Protein AF-A0A537Z895-F1 (afdb_monomer)

Nearest PDB structures (foldseek):
  4n71-assembly4_E  TM=8.261E-01  e=7.565E-07  uncultured bacterium HF130_AEPn_1
  4n6w-assembly1_A  TM=8.249E-01  e=7.565E-07  uncultured bacterium HF130_AEPn_1
  4n71-assembly3_D  TM=8.232E-01  e=1.121E-06  uncultured bacterium HF130_AEPn_1
  4mln-assembly1_A  TM=8.384E-01  e=2.714E-06  uncultured bacterium HF130_AEPn_1
  4mln-assembly2_B  TM=7.911E-01  e=1.433E-06  uncultured bacterium HF130_AEPn_1

Radius of gyration: 14.45 Å; Cα contacts (8 Å, |Δi|>4): 223; chains: 1; bounding box: 33×39×34 Å

Secondary structure (DSSP, 8-state):
-HHHHHHHHHHHHHHHTT--TTSSS-HHHHHHHHHHHHHHTT--HHHHHHHHHTTGGGGT-TTTHHHHHHHHHTTTS-HHHHHHHHHHHHHHGGGTGGGGTS-TTGGGGGTT-TTHHHHHHIIIIIGGG---TTS-PPPHHHHHHHHHHHTT-

Sequence (153 aa):
DQARGAEMVLELLRSLGSITNGFAVDQLTHSLQTATLAERAGADDELVIASLCHDIGKLVSVDNHPAIAAEILKPFVRSDIYEMVRAHQDFQGRHYYQYFGADPNAREQYQGQPWYSLAAQFADEWDQRAFDPEYDTLPLEHFEGRVRQLFSL

Solvent-accessible surface area (backbone atoms only — not comparable to full-atom values): 8039 Å² total; per-residue (Å²): 114,43,70,62,51,25,53,50,52,53,51,48,47,62,55,30,56,80,39,42,92,87,54,78,37,29,48,29,56,24,22,31,29,16,18,41,44,32,46,76,71,66,49,53,70,63,56,20,49,46,40,39,41,34,59,58,16,47,84,79,32,74,88,55,11,28,53,50,21,19,66,72,44,46,91,63,44,59,70,48,57,30,51,23,32,41,44,29,64,39,40,36,23,53,79,52,23,65,85,73,77,43,65,36,62,51,42,59,84,45,67,90,45,92,36,41,67,56,21,47,46,46,15,73,69,19,52,74,61,25,54,56,79,82,59,96,54,58,57,70,80,78,47,48,66,57,46,43,53,48,44,60,113

Structure (mmCIF, N/CA/C/O backbone):
data_AF-A0A537Z895-F1
#
_entry.id   AF-A0A537Z895-F1
#
loop_
_atom_site.group_PDB
_atom_site.id
_atom_site.type_symbol
_atom_site.label_atom_id
_atom_site.label_alt_id
_atom_site.label_comp_id
_atom_site.label_asym_id
_atom_site.label_entity_id
_atom_site.label_seq_id
_atom_site.pdbx_PDB_ins_code
_atom_site.Cartn_x
_atom_site.Cartn_y
_atom_site.Cartn_z
_atom_site.occupancy
_atom_site.B_iso_or_equiv
_atom_site.auth_seq_id
_atom_site.auth_comp_id
_atom_site.auth_asym_id
_atom_site.auth_atom_id
_atom_site.pdbx_PDB_model_num
ATOM 1 N N . ASP A 1 1 ? -3.073 20.697 10.052 1.00 70.56 1 ASP A N 1
ATOM 2 C CA . ASP A 1 1 ? -4.166 20.762 9.075 1.00 70.56 1 ASP A CA 1
ATOM 3 C C . ASP A 1 1 ? -4.110 19.503 8.220 1.00 70.56 1 ASP A C 1
ATOM 5 O O . ASP A 1 1 ? -3.046 19.208 7.682 1.00 70.56 1 ASP A O 1
ATOM 9 N N . GLN A 1 2 ? -5.192 18.727 8.219 1.00 76.69 2 GLN A N 1
ATOM 10 C CA . GLN A 1 2 ? -5.330 17.429 7.544 1.00 76.69 2 GLN A CA 1
ATOM 11 C C . GLN A 1 2 ? -5.268 17.567 6.016 1.00 76.69 2 GLN A C 1
ATOM 13 O O . GLN A 1 2 ? -4.658 16.731 5.354 1.00 76.69 2 GLN A O 1
ATOM 18 N N . ALA A 1 3 ? -5.749 18.690 5.465 1.00 81.31 3 ALA A N 1
ATOM 19 C CA . ALA A 1 3 ? -5.646 18.983 4.034 1.00 81.31 3 ALA A CA 1
ATOM 20 C C . ALA A 1 3 ? -4.184 18.989 3.547 1.00 81.31 3 ALA A C 1
ATOM 22 O O . ALA A 1 3 ? -3.865 18.456 2.488 1.00 81.31 3 ALA A O 1
ATOM 23 N N . ARG A 1 4 ? -3.262 19.509 4.370 1.00 90.50 4 ARG A N 1
ATOM 24 C CA . ARG A 1 4 ? -1.819 19.463 4.084 1.00 90.50 4 ARG A CA 1
ATOM 25 C C . ARG A 1 4 ? -1.268 18.030 4.099 1.00 90.50 4 ARG A C 1
ATOM 27 O O . ARG A 1 4 ? -0.328 17.739 3.370 1.00 90.50 4 ARG A O 1
ATOM 34 N N . GLY A 1 5 ? -1.811 17.161 4.953 1.00 93.56 5 GLY A N 1
ATOM 35 C CA . GLY A 1 5 ? -1.398 15.759 5.049 1.00 93.56 5 GLY A CA 1
ATOM 36 C C . GLY A 1 5 ? -1.720 14.984 3.775 1.00 93.56 5 GLY A C 1
ATOM 37 O O . GLY A 1 5 ? -0.837 14.332 3.229 1.00 93.56 5 GLY A O 1
ATOM 38 N N . ALA A 1 6 ? -2.943 15.136 3.261 1.00 96.06 6 ALA A N 1
ATOM 39 C CA . ALA A 1 6 ? -3.368 14.499 2.018 1.00 96.06 6 ALA A CA 1
ATOM 40 C C . ALA A 1 6 ? -2.490 14.889 0.817 1.00 96.06 6 ALA A C 1
ATOM 42 O O . ALA A 1 6 ? -2.022 14.017 0.088 1.00 96.06 6 ALA A O 1
ATOM 43 N N . GLU A 1 7 ? -2.217 16.186 0.630 1.00 97.56 7 GLU A N 1
ATOM 44 C CA . GLU A 1 7 ? -1.373 16.638 -0.486 1.00 97.56 7 GLU A CA 1
ATOM 45 C C . GLU A 1 7 ? 0.067 16.129 -0.362 1.00 97.56 7 GLU A C 1
ATOM 47 O O . GLU A 1 7 ? 0.649 15.703 -1.356 1.00 97.56 7 GLU A O 1
ATOM 52 N N . MET A 1 8 ? 0.616 16.070 0.857 1.00 97.50 8 MET A N 1
ATOM 53 C CA . MET A 1 8 ? 1.932 15.468 1.087 1.00 97.50 8 MET A CA 1
ATOM 54 C C . MET A 1 8 ? 1.944 13.980 0.714 1.00 97.50 8 MET A C 1
ATOM 56 O O . MET A 1 8 ? 2.884 13.517 0.080 1.00 97.50 8 MET A O 1
ATOM 60 N N . VAL A 1 9 ? 0.897 13.219 1.042 1.00 98.12 9 VAL A N 1
ATOM 61 C CA . VAL A 1 9 ? 0.801 11.806 0.633 1.00 98.12 9 VAL A CA 1
ATOM 62 C C . VAL A 1 9 ? 0.761 11.667 -0.889 1.00 98.12 9 VAL A C 1
ATOM 64 O O . VAL A 1 9 ? 1.448 10.806 -1.435 1.00 98.12 9 VAL A O 1
ATOM 67 N N . LEU A 1 10 ? 0.037 12.541 -1.592 1.00 98.62 10 LEU A N 1
ATOM 68 C CA . LEU A 1 10 ? 0.037 12.564 -3.058 1.00 98.62 10 LEU A CA 1
ATOM 69 C C . LEU A 1 10 ? 1.418 12.908 -3.637 1.00 98.62 10 LEU A C 1
ATOM 71 O O . LEU A 1 10 ? 1.836 12.309 -4.625 1.00 98.62 10 LEU A O 1
ATOM 75 N N . GLU A 1 11 ? 2.152 13.840 -3.030 1.00 98.50 11 GLU A N 1
ATOM 76 C CA . GLU A 1 11 ? 3.536 14.151 -3.415 1.00 98.50 11 GLU A CA 1
ATOM 77 C C . GLU A 1 11 ? 4.480 12.961 -3.198 1.00 98.50 11 GLU A C 1
ATOM 79 O O . GLU A 1 11 ? 5.305 12.661 -4.067 1.00 98.50 11 GLU A O 1
ATOM 84 N N . LEU A 1 12 ? 4.336 12.244 -2.081 1.00 98.50 12 LEU A N 1
ATOM 85 C CA . LEU A 1 12 ? 5.101 11.030 -1.806 1.00 98.50 12 LEU A CA 1
ATOM 86 C C . LEU A 1 12 ? 4.787 9.940 -2.839 1.00 98.50 12 LEU A C 1
ATOM 88 O O . LEU A 1 12 ? 5.709 9.394 -3.438 1.00 98.50 12 LEU A O 1
ATOM 92 N N . LEU A 1 13 ? 3.510 9.688 -3.139 1.00 98.75 13 LEU A N 1
ATOM 93 C CA . LEU A 1 13 ? 3.117 8.745 -4.191 1.00 98.75 13 LEU A CA 1
ATOM 94 C C . LEU A 1 13 ? 3.770 9.103 -5.530 1.00 98.75 13 LEU A C 1
ATOM 96 O O . LEU A 1 13 ? 4.444 8.265 -6.121 1.00 98.75 13 LEU A O 1
ATOM 100 N N . ARG A 1 14 ? 3.676 10.363 -5.977 1.00 98.75 14 ARG A N 1
ATOM 101 C CA . ARG A 1 14 ? 4.338 10.805 -7.221 1.00 98.75 14 ARG A CA 1
ATOM 102 C C . ARG A 1 14 ? 5.854 10.586 -7.185 1.00 98.75 14 ARG A C 1
ATOM 104 O O . ARG A 1 14 ? 6.444 10.211 -8.196 1.00 98.75 14 ARG A O 1
ATOM 111 N N . SER A 1 15 ? 6.480 10.778 -6.026 1.00 98.50 15 SER A N 1
ATOM 112 C CA . SER A 1 15 ? 7.926 10.602 -5.848 1.00 98.50 15 SER A CA 1
ATOM 113 C C . SER A 1 15 ? 8.379 9.146 -6.010 1.00 98.50 15 SER A C 1
ATOM 115 O O . SER A 1 15 ? 9.509 8.914 -6.449 1.00 98.50 15 SER A O 1
ATOM 117 N N . LEU A 1 16 ? 7.509 8.161 -5.744 1.00 98.25 16 LEU A N 1
ATOM 118 C CA . LEU A 1 16 ? 7.802 6.740 -5.985 1.00 98.25 16 LEU A CA 1
ATOM 119 C C . LEU A 1 16 ? 8.091 6.433 -7.463 1.00 98.25 16 LEU A C 1
ATOM 121 O O . LEU A 1 16 ? 8.825 5.490 -7.748 1.00 98.25 16 LEU A O 1
ATOM 125 N N . GLY A 1 17 ? 7.606 7.255 -8.402 1.00 97.88 17 GLY A N 1
ATOM 126 C CA . GLY A 1 17 ? 7.880 7.094 -9.837 1.00 97.88 17 GLY A CA 1
ATOM 127 C C . GLY A 1 17 ? 9.359 7.259 -10.211 1.00 97.88 17 GLY A C 1
ATOM 128 O O . GLY A 1 17 ? 9.773 6.901 -11.307 1.00 97.88 17 GLY A O 1
ATOM 129 N N . SER A 1 18 ? 10.186 7.774 -9.296 1.00 96.19 18 SER A N 1
ATOM 13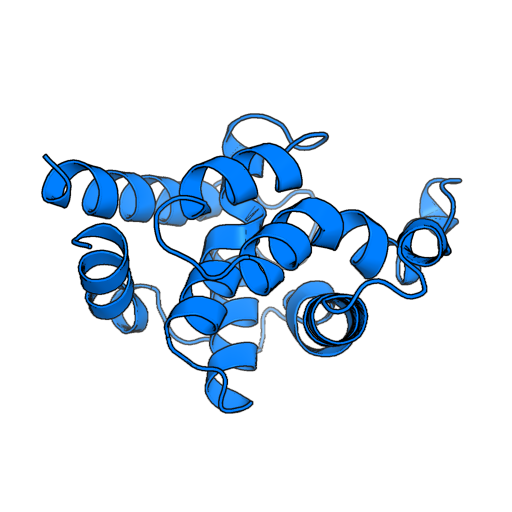0 C CA . SER A 1 18 ? 11.642 7.863 -9.477 1.00 96.19 18 SER A CA 1
ATOM 131 C C . SER A 1 18 ? 12.408 6.605 -9.042 1.00 96.19 18 SER A C 1
ATOM 133 O O . SER A 1 18 ? 13.628 6.546 -9.201 1.00 96.19 18 SER A O 1
ATOM 135 N N . ILE A 1 19 ? 11.719 5.600 -8.490 1.00 95.06 19 ILE A N 1
ATOM 136 C CA . ILE A 1 19 ? 12.314 4.390 -7.917 1.00 95.06 19 ILE A CA 1
ATOM 137 C C . ILE A 1 19 ? 11.848 3.177 -8.720 1.00 95.06 19 ILE A C 1
ATOM 139 O O . ILE A 1 19 ? 10.656 2.930 -8.819 1.00 95.06 19 ILE A O 1
ATOM 143 N N . THR A 1 20 ? 12.774 2.370 -9.239 1.00 91.69 20 THR A N 1
ATOM 144 C CA . THR A 1 20 ? 12.437 1.111 -9.941 1.00 91.69 20 THR A CA 1
ATOM 145 C C . THR A 1 20 ? 12.909 -0.134 -9.195 1.00 91.69 20 THR A C 1
ATOM 147 O O . THR A 1 20 ? 12.326 -1.197 -9.353 1.00 91.69 20 THR A O 1
ATOM 150 N N . ASN A 1 21 ? 13.964 -0.036 -8.377 1.00 85.06 21 ASN A N 1
ATOM 151 C CA . ASN A 1 21 ? 14.531 -1.158 -7.608 1.00 85.06 21 ASN A CA 1
ATOM 152 C C . ASN A 1 21 ? 14.823 -2.434 -8.432 1.00 85.06 21 ASN A C 1
ATOM 154 O O . ASN A 1 21 ? 14.857 -3.532 -7.889 1.00 85.06 21 ASN A O 1
ATOM 158 N N . GLY A 1 22 ? 15.063 -2.293 -9.742 1.00 84.75 22 GLY A N 1
ATOM 159 C CA . GLY A 1 22 ? 15.346 -3.413 -10.646 1.00 84.75 22 GLY A CA 1
ATOM 160 C C . GLY A 1 22 ? 14.117 -4.195 -11.127 1.00 84.75 22 GLY A C 1
ATOM 161 O O . GLY A 1 22 ? 14.293 -5.206 -11.804 1.00 84.75 22 GLY A O 1
ATOM 162 N N . PHE A 1 23 ? 12.900 -3.743 -10.814 1.00 91.44 23 PHE A N 1
ATOM 163 C CA . PHE A 1 23 ? 11.658 -4.328 -11.323 1.00 91.44 23 PHE A CA 1
ATOM 164 C C . PHE A 1 23 ? 11.319 -3.841 -12.739 1.00 91.44 23 PHE A C 1
ATOM 166 O O . PHE A 1 23 ? 11.940 -2.922 -13.271 1.00 91.44 23 PHE A O 1
ATOM 173 N N . ALA A 1 24 ? 10.319 -4.471 -13.362 1.00 94.38 24 ALA A N 1
ATOM 174 C CA . ALA A 1 24 ? 9.849 -4.104 -14.700 1.00 94.38 24 ALA A CA 1
ATOM 175 C C . ALA A 1 24 ? 9.087 -2.764 -14.739 1.00 94.38 24 ALA A C 1
ATOM 177 O O . ALA A 1 24 ? 8.937 -2.180 -15.810 1.00 94.38 24 ALA A O 1
ATOM 178 N N . VAL A 1 25 ? 8.626 -2.281 -13.583 1.00 97.25 25 VAL A N 1
ATOM 179 C CA . VAL A 1 25 ? 7.884 -1.026 -13.417 1.00 97.25 25 VAL A CA 1
ATOM 180 C C . VAL A 1 25 ? 8.450 -0.222 -12.244 1.00 97.25 25 VAL A C 1
ATOM 182 O O . VAL A 1 25 ? 9.082 -0.785 -11.346 1.00 97.25 25 VAL A O 1
ATOM 185 N N . ASP A 1 26 ? 8.239 1.095 -12.242 1.00 98.12 26 ASP A N 1
ATOM 186 C CA . ASP A 1 2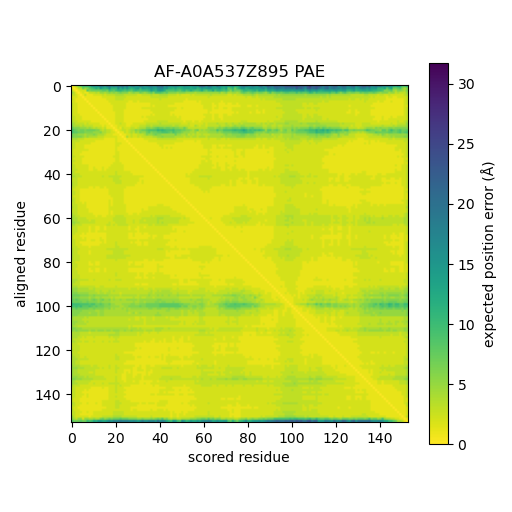6 ? 8.568 1.932 -11.084 1.00 98.12 26 ASP A CA 1
ATOM 187 C C . ASP A 1 26 ? 7.619 1.685 -9.893 1.00 98.12 26 ASP A C 1
ATOM 189 O O . ASP A 1 26 ? 6.576 1.039 -10.014 1.00 98.12 26 ASP A O 1
ATOM 193 N N . GLN A 1 27 ? 7.999 2.165 -8.707 1.00 98.06 27 GLN A N 1
ATOM 194 C CA . GLN A 1 27 ? 7.247 1.922 -7.475 1.00 98.06 27 GLN A CA 1
ATOM 195 C C . GLN A 1 27 ? 5.906 2.668 -7.449 1.00 98.06 27 GLN A C 1
ATOM 197 O O . GLN A 1 27 ? 4.985 2.204 -6.786 1.00 98.06 27 GLN A O 1
ATOM 202 N N . LEU A 1 28 ? 5.749 3.774 -8.189 1.00 98.69 28 LEU A N 1
ATOM 203 C CA . LEU A 1 28 ? 4.436 4.413 -8.334 1.00 98.69 28 LEU A CA 1
ATOM 204 C C . LEU A 1 28 ? 3.500 3.523 -9.155 1.00 98.69 28 LEU A C 1
ATOM 206 O O . LEU A 1 28 ? 2.361 3.300 -8.760 1.00 98.69 28 LEU A O 1
ATOM 210 N N . THR A 1 29 ? 3.980 2.993 -10.276 1.00 98.75 29 THR A N 1
ATOM 211 C CA . THR A 1 29 ? 3.228 2.083 -11.142 1.00 98.75 29 THR A CA 1
ATOM 212 C C . THR A 1 29 ? 2.834 0.826 -10.379 1.00 98.75 29 THR A C 1
ATOM 214 O O . THR A 1 29 ? 1.673 0.432 -10.429 1.00 98.75 29 THR A O 1
ATOM 217 N N . HIS A 1 30 ? 3.759 0.252 -9.607 1.00 98.69 30 HIS A N 1
ATOM 218 C CA . HIS A 1 30 ? 3.475 -0.853 -8.696 1.00 98.69 30 HIS A CA 1
ATOM 219 C C . HIS A 1 30 ? 2.352 -0.506 -7.701 1.00 98.69 30 HIS A C 1
ATOM 221 O O . HIS A 1 30 ? 1.319 -1.173 -7.681 1.00 98.69 30 HIS A O 1
ATOM 227 N N . SER A 1 31 ? 2.479 0.599 -6.960 1.00 98.75 31 SER A N 1
ATOM 228 C CA . SER A 1 31 ? 1.438 1.089 -6.046 1.00 98.75 31 SER A CA 1
ATOM 229 C C . SER A 1 31 ? 0.070 1.268 -6.725 1.00 98.75 31 SER A C 1
ATOM 231 O O . SER A 1 31 ? -0.959 0.864 -6.177 1.00 98.75 31 SER A O 1
ATOM 233 N N . LEU A 1 32 ? 0.038 1.850 -7.928 1.00 98.94 32 LEU A N 1
ATOM 234 C CA . LEU A 1 32 ? -1.192 2.051 -8.700 1.00 98.94 32 LEU A CA 1
ATOM 235 C C . LEU A 1 32 ? -1.801 0.724 -9.167 1.00 98.94 32 LEU A C 1
ATOM 237 O O . LEU A 1 32 ? -3.024 0.569 -9.147 1.00 98.94 32 LEU A O 1
ATOM 241 N N . GLN A 1 33 ? -0.976 -0.246 -9.560 1.00 98.88 33 GLN A N 1
ATOM 242 C CA . GLN A 1 33 ? -1.425 -1.585 -9.935 1.00 98.88 33 GLN A CA 1
ATOM 243 C C . GLN A 1 33 ? -2.028 -2.327 -8.750 1.00 98.88 33 GLN A C 1
ATOM 245 O O . GLN A 1 33 ? -3.131 -2.861 -8.880 1.00 98.88 33 GLN A O 1
ATOM 250 N N . THR A 1 34 ? -1.371 -2.294 -7.590 1.00 98.94 34 THR A N 1
ATOM 251 C CA . THR A 1 34 ? -1.874 -2.912 -6.358 1.00 98.94 34 THR A CA 1
ATOM 252 C C . THR A 1 34 ? -3.233 -2.321 -5.973 1.00 98.94 34 THR A C 1
ATOM 254 O O . THR A 1 34 ? -4.188 -3.063 -5.741 1.00 98.94 34 THR A O 1
ATOM 257 N N . ALA A 1 35 ? -3.375 -0.991 -6.007 1.00 98.94 35 ALA A N 1
ATOM 258 C CA . ALA A 1 35 ? -4.651 -0.317 -5.750 1.00 98.94 35 ALA A CA 1
ATOM 259 C C . ALA A 1 35 ? -5.727 -0.648 -6.800 1.00 98.94 35 ALA A C 1
ATOM 261 O O . ALA A 1 35 ? -6.884 -0.885 -6.455 1.00 98.94 35 ALA A O 1
ATOM 262 N N . THR A 1 36 ? -5.351 -0.717 -8.081 1.00 98.94 36 THR A N 1
ATOM 263 C CA . THR A 1 36 ? -6.257 -1.091 -9.179 1.00 98.94 36 THR A CA 1
ATOM 264 C C . THR A 1 36 ? -6.778 -2.520 -9.013 1.00 98.94 36 THR A C 1
ATOM 266 O O . THR A 1 36 ? -7.959 -2.778 -9.246 1.00 98.94 36 THR A O 1
ATOM 269 N N . LEU A 1 37 ? -5.916 -3.460 -8.616 1.00 98.88 37 LEU A N 1
ATOM 270 C CA . LEU A 1 37 ? -6.288 -4.851 -8.345 1.00 98.88 37 LEU A CA 1
ATOM 271 C C . LEU A 1 37 ? -7.239 -4.948 -7.148 1.00 98.88 37 LEU A C 1
ATOM 273 O O . LEU A 1 37 ? -8.279 -5.597 -7.267 1.00 98.88 37 LEU A O 1
ATOM 277 N N . ALA A 1 38 ? -6.938 -4.248 -6.050 1.00 98.81 38 ALA A N 1
ATOM 278 C CA . ALA A 1 38 ? -7.808 -4.183 -4.877 1.00 98.81 38 ALA A CA 1
ATOM 279 C C . ALA A 1 38 ? -9.196 -3.606 -5.221 1.00 98.81 38 ALA A C 1
ATOM 281 O O . ALA A 1 38 ? -10.219 -4.202 -4.882 1.00 98.81 38 ALA A O 1
ATOM 282 N N . GLU A 1 39 ? -9.255 -2.493 -5.962 1.00 98.88 39 GLU A N 1
ATOM 283 C CA . GLU A 1 39 ? -10.519 -1.876 -6.387 1.00 98.88 39 GLU A CA 1
ATOM 284 C C . GLU A 1 39 ? -11.338 -2.818 -7.277 1.00 98.88 39 GLU A C 1
ATOM 286 O O . GLU A 1 39 ? -12.534 -3.012 -7.056 1.00 98.88 39 GLU A O 1
ATOM 291 N N . ARG A 1 40 ? -10.696 -3.467 -8.255 1.00 98.75 40 ARG A N 1
ATOM 292 C CA . ARG A 1 40 ? -11.361 -4.439 -9.139 1.00 98.75 40 ARG A CA 1
ATOM 293 C C . ARG A 1 40 ? -11.835 -5.689 -8.392 1.00 98.75 40 ARG A C 1
ATOM 295 O O . ARG A 1 40 ? -12.800 -6.313 -8.829 1.00 98.75 40 ARG A O 1
ATOM 302 N N . ALA A 1 41 ? -11.199 -6.035 -7.273 1.00 98.56 41 ALA A N 1
ATOM 303 C CA . ALA A 1 41 ? -11.628 -7.107 -6.377 1.00 98.56 41 ALA A CA 1
ATOM 304 C C . ALA A 1 41 ? -12.790 -6.701 -5.445 1.00 98.56 41 ALA A C 1
ATOM 306 O O . ALA A 1 41 ? -13.305 -7.545 -4.712 1.00 98.56 41 ALA A O 1
ATOM 307 N N . GLY A 1 42 ? -13.233 -5.438 -5.483 1.00 98.56 42 GLY A N 1
ATOM 308 C CA . GLY A 1 42 ? -14.337 -4.936 -4.664 1.00 98.56 42 GLY A CA 1
ATOM 309 C C . GLY A 1 42 ? -13.937 -4.563 -3.236 1.00 98.56 42 GLY A C 1
ATOM 310 O O . GLY A 1 42 ? -14.800 -4.547 -2.358 1.00 98.56 42 GLY A O 1
ATOM 311 N N . ALA A 1 43 ? -12.652 -4.286 -2.993 1.00 98.69 43 ALA A N 1
ATOM 312 C CA . ALA A 1 43 ? -12.192 -3.733 -1.725 1.00 98.69 43 ALA A CA 1
ATOM 313 C C . ALA A 1 43 ? -12.833 -2.360 -1.446 1.00 98.69 43 ALA A C 1
ATOM 315 O O . ALA A 1 43 ? -13.135 -1.599 -2.366 1.00 98.69 43 ALA A O 1
ATOM 316 N N . ASP A 1 44 ? -13.024 -2.041 -0.165 1.00 98.56 44 ASP A N 1
ATOM 317 C CA . ASP A 1 44 ? -13.472 -0.713 0.260 1.00 98.56 44 ASP A CA 1
ATOM 318 C C . ASP A 1 44 ? -12.371 0.353 0.125 1.00 98.56 44 ASP A C 1
ATOM 320 O O . ASP A 1 44 ? -11.194 0.040 -0.060 1.00 98.56 44 ASP A O 1
ATOM 324 N N . ASP A 1 45 ? -12.758 1.626 0.239 1.00 98.25 45 ASP A N 1
ATOM 325 C CA . ASP A 1 45 ? -11.853 2.757 0.020 1.00 98.25 45 ASP A CA 1
ATOM 326 C C . ASP A 1 45 ? -10.659 2.787 0.988 1.00 98.25 45 ASP A C 1
ATOM 328 O O . ASP A 1 45 ? -9.563 3.157 0.564 1.00 98.25 45 ASP A O 1
ATOM 332 N N . GLU A 1 46 ? -10.820 2.376 2.255 1.00 98.38 46 GLU A N 1
ATOM 333 C CA . GLU A 1 46 ? -9.686 2.312 3.189 1.00 98.38 46 GLU A CA 1
ATOM 334 C C . GLU A 1 46 ? -8.648 1.307 2.693 1.00 98.38 46 GLU A C 1
ATOM 336 O O . GLU A 1 46 ? -7.455 1.609 2.662 1.00 98.38 46 GLU A O 1
ATOM 341 N N . LEU A 1 47 ? -9.095 0.124 2.263 1.00 98.88 47 LEU A N 1
ATOM 342 C CA . LEU A 1 47 ? -8.211 -0.930 1.783 1.00 98.88 47 LEU A CA 1
ATOM 343 C C . LEU A 1 47 ? -7.593 -0.594 0.421 1.00 98.88 47 LEU A C 1
ATOM 345 O O . LEU A 1 47 ? -6.407 -0.857 0.216 1.00 98.88 47 LEU A O 1
ATOM 349 N N . VAL A 1 48 ? -8.345 0.028 -0.492 1.00 98.94 48 VAL A N 1
ATOM 350 C CA . VAL A 1 48 ? -7.822 0.497 -1.788 1.00 98.94 48 VAL A CA 1
ATOM 351 C C . VAL A 1 48 ? -6.735 1.551 -1.583 1.00 98.94 48 VAL A C 1
ATOM 353 O O . VAL A 1 48 ? -5.657 1.445 -2.169 1.00 98.94 48 VAL A O 1
ATOM 356 N N . ILE A 1 49 ? -6.966 2.548 -0.726 1.00 98.81 49 ILE A N 1
ATOM 357 C CA . ILE A 1 49 ? -5.973 3.601 -0.481 1.00 98.81 49 ILE A CA 1
ATOM 358 C C . ILE A 1 49 ? -4.795 3.089 0.354 1.00 98.81 49 ILE A C 1
ATOM 360 O O . ILE A 1 49 ? -3.656 3.470 0.089 1.00 98.81 49 ILE A O 1
ATOM 364 N N . ALA A 1 50 ? -5.011 2.184 1.310 1.00 98.88 50 ALA A N 1
ATOM 365 C CA . ALA A 1 50 ? -3.906 1.521 1.997 1.00 98.88 50 ALA A CA 1
ATOM 366 C C . ALA A 1 50 ? -3.046 0.704 1.023 1.00 98.88 50 ALA A C 1
ATOM 368 O O . ALA A 1 50 ? -1.823 0.759 1.106 1.00 98.88 50 ALA A O 1
ATOM 369 N N . SER A 1 51 ? -3.670 0.034 0.050 1.00 98.94 51 SER A N 1
ATOM 370 C CA . SER A 1 51 ? -2.975 -0.683 -1.025 1.00 98.94 51 SER A CA 1
ATOM 371 C C . SER A 1 51 ? -2.169 0.255 -1.922 1.00 98.94 51 SER A C 1
ATOM 373 O O . SER A 1 51 ? -1.042 -0.062 -2.284 1.00 98.94 51 SER A O 1
ATOM 375 N N . LEU A 1 52 ? -2.694 1.442 -2.234 1.00 98.94 52 LEU A N 1
ATOM 376 C CA . LEU A 1 52 ? -1.951 2.476 -2.959 1.00 98.94 52 LEU A CA 1
ATOM 377 C C . LEU A 1 52 ? -0.710 2.938 -2.173 1.00 98.94 52 LEU A C 1
ATOM 379 O O . LEU A 1 52 ? 0.367 3.123 -2.736 1.00 98.94 52 LEU A O 1
ATOM 383 N N . CYS A 1 53 ? -0.859 3.104 -0.860 1.00 98.88 53 CYS A N 1
ATOM 384 C CA . CYS A 1 53 ? 0.137 3.718 0.015 1.00 98.88 53 CYS A CA 1
ATOM 385 C C . CYS A 1 53 ? 1.116 2.738 0.683 1.00 98.88 53 CYS A C 1
ATOM 387 O O . CYS A 1 53 ? 2.044 3.203 1.348 1.00 98.88 53 CYS A O 1
ATOM 389 N N . HIS A 1 54 ? 0.923 1.421 0.540 1.00 98.88 54 HIS A N 1
ATOM 390 C CA . HIS A 1 54 ? 1.624 0.391 1.326 1.00 98.88 54 HIS A CA 1
ATOM 391 C C . HIS A 1 54 ? 3.160 0.488 1.260 1.00 98.88 54 HIS A C 1
ATOM 393 O O . HIS A 1 54 ? 3.852 0.138 2.215 1.00 98.88 54 HIS A O 1
ATOM 399 N N . A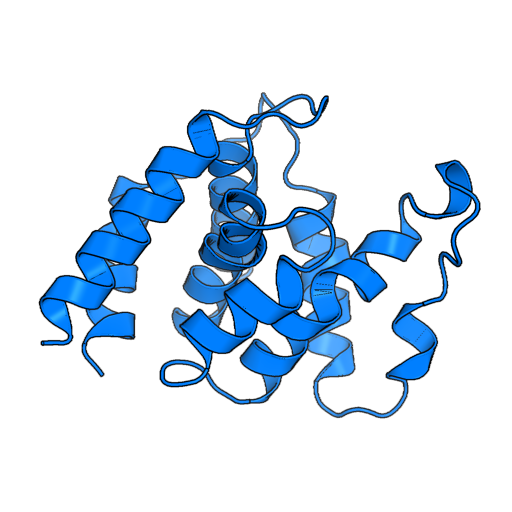SP A 1 55 ? 3.667 1.048 0.161 1.00 98.56 55 ASP A N 1
ATOM 400 C CA . ASP A 1 55 ? 5.081 1.122 -0.184 1.00 98.56 55 ASP A CA 1
ATOM 401 C C . ASP A 1 55 ? 5.713 2.516 -0.058 1.00 98.56 55 ASP A C 1
ATOM 403 O O . ASP A 1 55 ? 6.915 2.683 -0.279 1.00 98.56 55 ASP A O 1
ATOM 407 N N . ILE A 1 56 ? 4.947 3.538 0.345 1.00 98.38 56 ILE A N 1
ATOM 408 C CA . ILE A 1 56 ? 5.434 4.930 0.452 1.00 98.38 56 ILE A CA 1
ATOM 409 C C . ILE A 1 56 ? 6.687 5.041 1.336 1.00 98.38 56 ILE A C 1
ATOM 411 O O . ILE A 1 56 ? 7.554 5.887 1.101 1.00 98.38 56 ILE A O 1
ATOM 415 N N . GLY A 1 57 ? 6.832 4.153 2.324 1.00 98.38 57 GLY A N 1
ATOM 416 C CA . GLY A 1 57 ? 8.006 4.098 3.190 1.00 98.38 57 GLY A CA 1
ATOM 417 C C . GLY A 1 57 ? 9.336 3.873 2.454 1.00 98.38 57 GLY A C 1
ATOM 418 O O . GLY A 1 57 ? 10.382 4.256 2.987 1.00 98.38 57 GLY A O 1
ATOM 419 N N . LYS A 1 58 ? 9.325 3.336 1.223 1.00 97.62 58 LYS A N 1
ATOM 420 C CA . LYS A 1 58 ? 10.534 3.087 0.415 1.00 97.62 58 LYS A CA 1
ATOM 421 C C . LYS A 1 58 ? 11.285 4.367 0.047 1.00 97.62 58 LYS A C 1
ATOM 423 O O . LYS A 1 58 ? 12.491 4.307 -0.175 1.00 97.62 58 LYS A O 1
ATOM 428 N N . LEU A 1 59 ? 10.618 5.526 0.065 1.00 97.38 59 LEU A N 1
ATOM 429 C CA . LEU A 1 59 ? 11.267 6.836 -0.098 1.00 97.38 59 LEU A CA 1
ATOM 430 C C . LEU A 1 59 ? 12.261 7.160 1.025 1.00 97.38 59 LEU A C 1
ATOM 432 O O . LEU A 1 59 ? 13.144 7.995 0.844 1.00 97.38 59 LEU A O 1
ATOM 436 N N . VAL A 1 60 ? 12.102 6.528 2.191 1.00 97.12 60 VAL A N 1
ATOM 437 C CA . VAL A 1 60 ? 12.918 6.776 3.385 1.00 97.12 60 VAL A CA 1
ATOM 438 C C . VAL A 1 60 ? 13.814 5.581 3.697 1.00 97.12 60 VAL A C 1
ATOM 440 O O . VAL A 1 60 ? 14.991 5.754 4.004 1.00 97.12 60 VAL A O 1
ATOM 443 N N . SER A 1 61 ? 13.269 4.365 3.647 1.00 96.50 61 SER A N 1
ATOM 444 C CA . SER A 1 61 ? 14.001 3.140 3.963 1.00 96.50 61 SER A CA 1
ATOM 445 C C . SER A 1 61 ? 13.381 1.957 3.239 1.00 96.50 61 SER A C 1
ATOM 447 O O . SER A 1 61 ? 12.231 1.621 3.495 1.00 96.50 61 SER A O 1
ATOM 449 N N . VAL A 1 62 ? 14.159 1.289 2.384 1.00 93.00 62 VAL A N 1
ATOM 450 C CA . VAL A 1 62 ? 13.724 0.043 1.736 1.00 93.00 62 VAL A CA 1
ATOM 451 C C . VAL A 1 62 ? 13.542 -1.077 2.759 1.00 93.00 62 VAL A C 1
ATOM 453 O O . VAL A 1 62 ? 12.608 -1.850 2.628 1.00 93.00 62 VAL A O 1
ATOM 456 N N . ASP A 1 63 ? 14.354 -1.152 3.812 1.00 93.62 63 ASP A N 1
ATOM 457 C CA . ASP A 1 63 ? 14.239 -2.245 4.788 1.00 93.62 63 ASP A CA 1
ATOM 458 C C . ASP A 1 63 ? 13.039 -2.068 5.731 1.00 93.62 63 ASP A C 1
ATOM 460 O O . ASP A 1 63 ? 12.372 -3.035 6.083 1.00 93.62 63 ASP A O 1
ATOM 464 N N . ASN A 1 64 ? 12.740 -0.828 6.133 1.00 97.25 64 ASN A N 1
ATOM 465 C CA . ASN A 1 64 ? 11.705 -0.532 7.129 1.00 97.25 64 ASN A CA 1
ATOM 466 C C . ASN A 1 64 ? 10.430 0.094 6.531 1.00 97.25 64 ASN A C 1
ATOM 468 O O . ASN A 1 64 ? 9.589 0.612 7.272 1.00 97.25 64 ASN A O 1
ATOM 472 N N . HIS A 1 65 ? 10.274 0.081 5.203 1.00 98.50 65 HIS A N 1
ATOM 473 C CA . HIS A 1 65 ? 9.126 0.701 4.537 1.00 98.50 65 HIS A CA 1
ATOM 474 C C . HIS A 1 65 ? 7.751 0.249 5.059 1.00 98.50 65 HIS A C 1
ATOM 476 O O . HIS A 1 65 ? 6.906 1.139 5.190 1.00 98.50 65 HIS A O 1
ATOM 482 N N . PRO A 1 66 ? 7.502 -1.030 5.435 1.00 98.69 66 PRO A N 1
ATOM 483 C CA . PRO A 1 66 ? 6.168 -1.450 5.863 1.00 98.69 66 PRO A CA 1
ATOM 484 C C . PRO A 1 66 ? 5.747 -0.737 7.147 1.00 98.69 66 PRO A C 1
ATOM 486 O O . PRO A 1 66 ? 4.635 -0.226 7.254 1.00 98.69 66 PRO A O 1
ATOM 489 N N . ALA A 1 67 ? 6.666 -0.623 8.111 1.00 98.62 67 ALA A N 1
ATOM 490 C CA . ALA A 1 67 ? 6.408 0.061 9.373 1.00 98.62 67 ALA A CA 1
ATOM 491 C C . ALA A 1 67 ? 6.196 1.569 9.175 1.00 98.62 67 ALA A C 1
ATOM 493 O O . ALA A 1 67 ? 5.313 2.155 9.798 1.00 98.62 67 ALA A O 1
ATOM 494 N N . ILE A 1 68 ? 6.978 2.197 8.290 1.00 98.75 68 ILE A N 1
ATOM 495 C CA . ILE A 1 68 ? 6.838 3.627 7.979 1.00 98.75 68 ILE A CA 1
ATOM 496 C C . ILE A 1 68 ? 5.476 3.899 7.329 1.00 98.75 68 ILE A C 1
ATOM 498 O O . ILE A 1 68 ? 4.762 4.799 7.769 1.00 98.75 68 ILE A O 1
ATOM 502 N N . ALA A 1 69 ? 5.098 3.115 6.316 1.00 98.81 69 ALA A N 1
ATOM 503 C CA . ALA A 1 69 ? 3.813 3.255 5.638 1.00 98.81 69 ALA A CA 1
ATOM 504 C C . ALA A 1 69 ? 2.636 3.003 6.593 1.00 98.81 69 ALA A C 1
ATOM 506 O O . ALA A 1 69 ? 1.692 3.795 6.638 1.00 98.81 69 ALA A O 1
ATOM 507 N N . ALA A 1 70 ? 2.719 1.956 7.418 1.00 98.81 70 ALA A N 1
ATOM 508 C CA . ALA A 1 70 ? 1.683 1.630 8.390 1.00 98.81 70 ALA A CA 1
ATOM 509 C C . ALA A 1 70 ? 1.465 2.759 9.408 1.00 98.81 70 ALA A C 1
ATOM 511 O O . ALA A 1 70 ? 0.323 3.121 9.678 1.00 98.81 70 ALA A O 1
ATOM 512 N N . GLU A 1 71 ? 2.527 3.368 9.947 1.00 98.56 71 GLU A N 1
ATOM 513 C CA . GLU A 1 71 ? 2.382 4.472 10.907 1.00 98.56 71 GLU A CA 1
ATOM 514 C C . GLU A 1 71 ? 1.862 5.771 10.263 1.00 98.56 71 GLU A C 1
ATOM 516 O O . GLU A 1 71 ? 1.184 6.541 10.943 1.00 98.56 71 GLU A O 1
ATOM 521 N N . ILE A 1 72 ? 2.098 6.004 8.963 1.00 97.94 72 ILE A N 1
ATOM 522 C CA . ILE A 1 72 ? 1.449 7.102 8.219 1.00 97.94 72 ILE A CA 1
ATOM 523 C C . ILE A 1 72 ? -0.069 6.875 8.134 1.00 97.94 72 ILE A C 1
ATOM 525 O O . ILE A 1 72 ? -0.842 7.816 8.316 1.00 97.94 72 ILE A O 1
ATOM 529 N N . LEU A 1 73 ? -0.494 5.637 7.862 1.00 98.31 73 LEU A N 1
ATOM 530 C CA . LEU A 1 73 ? -1.900 5.277 7.636 1.00 98.31 73 LEU A CA 1
ATOM 531 C C . LEU A 1 73 ? -2.702 5.071 8.926 1.00 98.31 73 LEU A C 1
ATOM 533 O O . LEU A 1 73 ? -3.915 5.257 8.924 1.00 98.31 73 LEU A O 1
ATOM 537 N N . LYS A 1 74 ? -2.040 4.705 10.025 1.00 98.19 74 LYS A N 1
ATOM 538 C CA . LYS A 1 74 ? -2.644 4.294 11.303 1.00 98.19 74 LYS A CA 1
ATOM 539 C C . LYS A 1 74 ? -3.793 5.166 11.828 1.00 98.19 74 LYS A C 1
ATOM 541 O O . LYS A 1 74 ? -4.732 4.585 12.365 1.00 98.19 74 LYS A O 1
ATOM 546 N N . PRO A 1 75 ? -3.771 6.511 11.729 1.00 96.62 75 PRO A N 1
ATOM 547 C CA . PRO A 1 75 ? -4.886 7.325 12.215 1.00 96.62 75 PRO A CA 1
ATOM 548 C C . PRO A 1 75 ? -6.164 7.199 11.373 1.00 96.62 75 PRO A C 1
ATOM 550 O O . PRO A 1 75 ? -7.229 7.576 11.850 1.00 96.62 75 PRO A O 1
ATOM 553 N N . PHE A 1 76 ? -6.051 6.709 10.136 1.00 97.31 76 PHE A N 1
ATOM 554 C CA . PHE A 1 76 ? -7.085 6.816 9.107 1.00 97.31 76 PHE A CA 1
ATOM 555 C C . PHE A 1 76 ? -7.682 5.473 8.687 1.00 97.31 76 PHE A C 1
ATOM 557 O O . PHE A 1 76 ? -8.670 5.463 7.962 1.00 97.31 76 PHE A O 1
ATOM 564 N N . VAL A 1 77 ? -7.090 4.352 9.107 1.00 98.38 77 VAL A N 1
ATOM 565 C CA . VAL A 1 77 ? -7.513 3.009 8.688 1.00 98.38 77 VAL A CA 1
A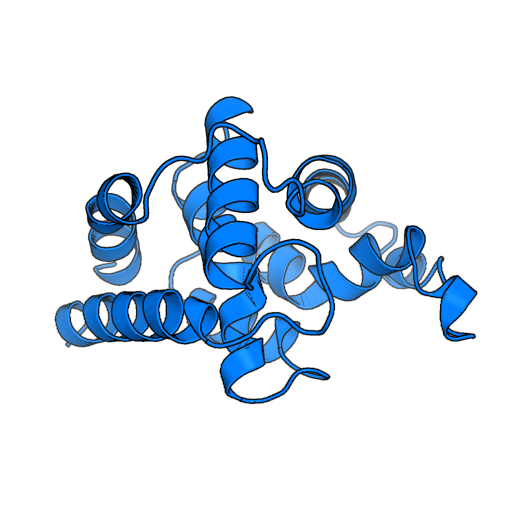TOM 566 C C . VAL A 1 77 ? -7.858 2.123 9.878 1.00 98.38 77 VAL A C 1
ATOM 568 O O . VAL A 1 77 ? -7.299 2.263 10.970 1.00 98.38 77 VAL A O 1
ATOM 571 N N . ARG A 1 78 ? -8.754 1.160 9.660 1.00 98.44 78 ARG A N 1
ATOM 572 C CA . ARG A 1 78 ? -9.033 0.091 10.627 1.00 98.44 78 ARG A CA 1
ATOM 573 C C . ARG A 1 78 ? -7.788 -0.749 10.951 1.00 98.44 78 ARG A C 1
ATOM 575 O O . ARG A 1 78 ? -6.827 -0.837 10.185 1.00 98.44 78 ARG A O 1
ATOM 582 N N . SER A 1 79 ? -7.797 -1.368 12.132 1.00 98.56 79 SER A N 1
ATOM 583 C CA . SER A 1 79 ? -6.615 -2.019 12.713 1.00 98.56 79 SER A CA 1
ATOM 584 C C . SER A 1 79 ? -6.099 -3.225 11.922 1.00 98.56 79 SER A C 1
ATOM 586 O O . SER A 1 79 ? -4.898 -3.466 11.911 1.00 98.56 79 SER A O 1
ATOM 588 N N . ASP A 1 80 ? -6.966 -3.973 11.246 1.00 98.75 80 ASP A N 1
ATOM 589 C CA . ASP A 1 80 ? -6.579 -5.075 10.357 1.00 98.75 80 ASP A CA 1
ATOM 590 C C . ASP A 1 80 ? -5.837 -4.581 9.103 1.00 98.75 80 ASP A C 1
ATOM 592 O O . ASP A 1 80 ? -4.853 -5.205 8.710 1.00 98.75 80 ASP A O 1
ATOM 596 N N . ILE A 1 81 ? -6.240 -3.446 8.519 1.00 98.88 81 ILE A N 1
ATOM 597 C CA . ILE A 1 81 ? -5.518 -2.793 7.415 1.00 98.88 81 ILE A CA 1
ATOM 598 C C . ILE A 1 81 ? -4.152 -2.294 7.889 1.00 98.88 81 ILE A C 1
ATOM 600 O O . ILE A 1 81 ? -3.156 -2.504 7.199 1.00 98.88 81 ILE A O 1
ATOM 604 N N . TYR A 1 82 ? -4.087 -1.671 9.069 1.00 98.88 82 TYR A N 1
ATOM 605 C CA . TYR A 1 82 ? -2.814 -1.251 9.662 1.00 98.88 82 TYR A CA 1
ATOM 606 C C . TYR A 1 82 ? -1.841 -2.431 9.798 1.00 98.88 82 TYR A C 1
ATOM 608 O O . TYR A 1 82 ? -0.699 -2.336 9.351 1.00 98.88 82 TYR A O 1
ATOM 616 N N . GLU A 1 83 ? -2.288 -3.552 10.372 1.00 98.88 83 GLU A N 1
ATOM 617 C CA . GLU A 1 83 ? -1.438 -4.736 10.536 1.00 98.88 83 GLU A CA 1
ATOM 618 C C . GLU A 1 83 ? -1.070 -5.376 9.193 1.00 98.88 83 GLU A C 1
ATOM 620 O O . GLU A 1 83 ? 0.074 -5.793 9.016 1.00 98.88 83 GLU A O 1
ATOM 625 N N . MET A 1 84 ? -1.997 -5.393 8.229 1.00 98.81 84 MET A N 1
ATOM 626 C CA . MET A 1 84 ? -1.722 -5.849 6.867 1.00 98.81 84 MET A CA 1
ATOM 627 C C . MET A 1 84 ? -0.592 -5.038 6.231 1.00 98.81 84 MET A C 1
ATOM 629 O O . MET A 1 84 ? 0.388 -5.638 5.801 1.00 98.81 84 MET A O 1
ATOM 633 N N . VAL A 1 85 ? -0.653 -3.702 6.250 1.00 98.88 85 VAL A N 1
ATOM 634 C CA . VAL A 1 85 ? 0.427 -2.867 5.698 1.00 98.88 85 VAL A CA 1
ATOM 635 C C . VAL A 1 85 ? 1.714 -3.043 6.501 1.00 98.88 85 VAL A C 1
ATOM 637 O O . VAL A 1 85 ? 2.789 -3.141 5.921 1.00 98.88 85 VAL A O 1
ATOM 640 N N . ARG A 1 86 ? 1.643 -3.135 7.831 1.00 98.81 86 ARG A N 1
ATOM 641 C CA . ARG A 1 86 ? 2.836 -3.289 8.676 1.00 98.81 86 ARG A CA 1
ATOM 642 C C . ARG A 1 86 ? 3.578 -4.602 8.411 1.00 98.81 86 ARG A C 1
ATOM 644 O O . ARG A 1 86 ? 4.797 -4.640 8.551 1.00 98.81 86 ARG A O 1
ATOM 651 N N . ALA A 1 87 ? 2.851 -5.662 8.065 1.00 98.56 87 ALA A N 1
ATOM 652 C CA . ALA A 1 87 ? 3.390 -7.004 7.875 1.00 98.56 87 ALA A CA 1
ATOM 653 C C . ALA A 1 87 ? 3.502 -7.430 6.402 1.00 98.56 87 ALA A C 1
ATOM 655 O O . ALA A 1 87 ? 3.998 -8.527 6.153 1.00 98.56 87 ALA A O 1
ATOM 656 N N . HIS A 1 88 ? 3.052 -6.620 5.432 1.00 98.69 88 HIS A N 1
ATOM 657 C CA . HIS A 1 88 ? 2.860 -7.078 4.047 1.00 98.69 88 HIS A CA 1
ATOM 658 C C . HIS A 1 88 ? 4.116 -7.718 3.443 1.00 98.69 88 HIS A C 1
ATOM 660 O O . HIS A 1 88 ? 4.016 -8.767 2.814 1.00 98.69 88 HIS A O 1
ATOM 666 N N . GLN A 1 89 ? 5.297 -7.167 3.727 1.00 97.69 89 GLN A N 1
ATOM 667 C CA . GLN A 1 89 ? 6.574 -7.676 3.232 1.00 97.69 89 GLN A CA 1
ATOM 668 C C . GLN A 1 89 ? 6.874 -9.111 3.707 1.00 97.69 89 GLN A C 1
ATOM 670 O O . GLN A 1 89 ? 7.372 -9.933 2.941 1.00 97.69 89 GLN A O 1
ATOM 675 N N . ASP A 1 90 ? 6.517 -9.463 4.946 1.00 97.94 90 ASP A N 1
ATOM 676 C CA . ASP A 1 90 ? 6.672 -10.835 5.451 1.00 97.94 90 ASP A CA 1
ATOM 677 C C . ASP A 1 90 ? 5.738 -11.821 4.728 1.00 97.94 90 ASP A C 1
ATOM 679 O O . ASP A 1 90 ? 6.050 -13.009 4.609 1.00 97.94 90 ASP A O 1
ATOM 683 N N . PHE A 1 91 ? 4.589 -11.340 4.241 1.00 98.38 91 PHE A N 1
ATOM 684 C CA . PHE A 1 91 ? 3.647 -12.127 3.444 1.00 98.38 91 PHE A CA 1
ATOM 685 C C . PHE A 1 91 ? 4.085 -12.243 1.986 1.00 98.38 91 PHE A C 1
ATOM 687 O O . PHE A 1 91 ? 4.094 -13.356 1.453 1.00 98.38 91 PHE A O 1
ATOM 694 N N . GLN A 1 92 ? 4.501 -11.135 1.371 1.00 97.12 92 GLN A N 1
ATOM 695 C CA . GLN A 1 92 ? 5.019 -11.093 0.004 1.00 97.12 92 GLN A CA 1
ATOM 696 C C . GLN A 1 92 ? 6.300 -11.936 -0.128 1.00 97.12 92 GLN A C 1
ATOM 698 O O . GLN A 1 92 ? 6.504 -12.626 -1.128 1.00 97.12 92 GLN A O 1
ATOM 703 N N . GLY A 1 93 ? 7.118 -11.983 0.930 1.00 95.81 93 GLY A N 1
ATOM 704 C CA . GLY A 1 93 ? 8.368 -12.738 0.997 1.00 95.81 93 GLY A CA 1
ATOM 705 C C . GLY A 1 93 ? 8.260 -14.213 0.597 1.00 95.81 93 GLY A C 1
ATOM 706 O O . GLY A 1 93 ? 9.222 -14.769 0.061 1.00 95.81 93 GLY A O 1
ATOM 707 N N . ARG A 1 94 ? 7.081 -14.838 0.729 1.00 96.12 94 ARG A N 1
ATOM 708 C CA . ARG A 1 94 ? 6.803 -16.197 0.226 1.00 96.12 94 ARG A CA 1
ATOM 709 C C . ARG A 1 94 ? 7.212 -16.408 -1.230 1.00 96.12 94 ARG A C 1
ATOM 711 O O . ARG A 1 94 ? 7.600 -17.514 -1.606 1.00 96.12 94 ARG A O 1
ATOM 718 N N . HIS A 1 95 ? 7.118 -15.365 -2.043 1.00 92.38 95 HIS A N 1
ATOM 719 C CA . HIS A 1 95 ? 7.322 -15.443 -3.484 1.00 92.38 95 HIS A CA 1
ATOM 720 C C . HIS A 1 95 ? 8.780 -15.237 -3.898 1.00 92.38 95 HIS A C 1
ATOM 722 O O . HIS A 1 95 ? 9.172 -15.712 -4.964 1.00 92.38 95 HIS A O 1
ATOM 728 N N . TYR A 1 96 ? 9.607 -14.580 -3.071 1.00 91.62 96 TYR A N 1
ATOM 729 C CA . TYR A 1 96 ? 10.965 -14.205 -3.487 1.00 91.62 96 TYR A CA 1
ATOM 730 C C . TYR A 1 96 ? 12.073 -14.287 -2.425 1.00 91.62 96 TYR A C 1
ATOM 732 O O . TYR A 1 96 ? 13.243 -14.310 -2.807 1.00 91.62 96 TYR A O 1
ATOM 740 N N . TYR A 1 97 ? 11.785 -14.391 -1.123 1.00 93.25 97 TYR A N 1
ATOM 741 C CA . TYR A 1 97 ? 12.824 -14.431 -0.078 1.00 93.25 97 TYR A CA 1
ATOM 742 C C . TYR A 1 97 ? 13.828 -15.577 -0.245 1.00 93.25 97 TYR A C 1
ATOM 744 O O . TYR A 1 97 ? 15.013 -15.404 0.049 1.00 93.25 97 TYR A O 1
ATOM 752 N N . GLN A 1 98 ? 13.399 -16.703 -0.823 1.00 91.88 98 GLN A N 1
ATOM 753 C CA . GLN A 1 98 ? 14.285 -17.821 -1.157 1.00 91.88 98 GLN A CA 1
ATOM 754 C C . GLN A 1 98 ? 15.452 -17.424 -2.083 1.00 91.88 98 GLN A C 1
ATOM 756 O O . GLN A 1 98 ? 16.530 -18.008 -1.986 1.00 91.88 98 GLN A O 1
ATOM 761 N N . TYR A 1 99 ? 15.281 -16.411 -2.943 1.00 89.69 99 TYR A N 1
ATOM 762 C CA . TYR A 1 99 ? 16.338 -15.922 -3.837 1.00 89.69 99 TYR A CA 1
ATOM 763 C C . TYR A 1 99 ? 17.393 -15.073 -3.111 1.00 89.69 99 TYR A C 1
ATOM 765 O O . TYR A 1 99 ? 18.476 -14.855 -3.650 1.00 89.69 99 TYR A O 1
ATOM 773 N N . PHE A 1 100 ? 17.102 -14.637 -1.881 1.00 88.31 100 PHE A N 1
ATOM 774 C CA . PHE A 1 100 ? 17.974 -13.815 -1.035 1.00 88.31 100 PHE A CA 1
ATOM 775 C C . PHE A 1 100 ? 18.470 -14.557 0.218 1.00 88.31 100 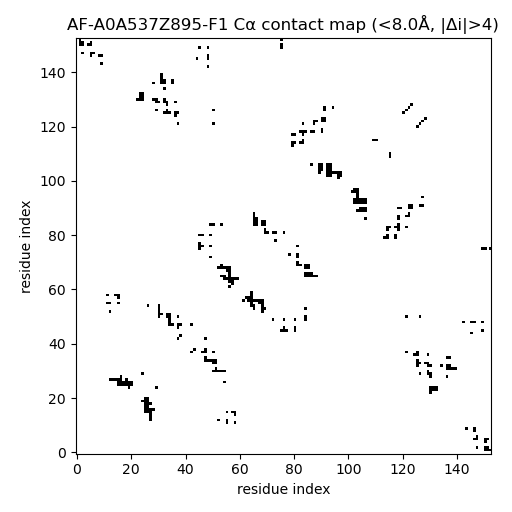PHE A C 1
ATOM 777 O O . PHE A 1 100 ? 19.150 -13.967 1.054 1.00 88.31 100 PHE A O 1
ATOM 784 N N . GLY A 1 101 ? 18.141 -15.847 0.363 1.00 92.12 101 GLY A N 1
ATOM 785 C CA . GLY A 1 101 ? 18.486 -16.639 1.549 1.00 92.12 101 GLY A CA 1
ATOM 786 C C . GLY A 1 101 ? 17.703 -16.257 2.813 1.00 92.12 101 GLY A C 1
ATOM 787 O O . GLY A 1 101 ? 18.118 -16.624 3.910 1.00 92.12 101 GLY A O 1
ATOM 788 N N . ALA A 1 102 ? 16.596 -15.525 2.664 1.00 93.12 102 ALA A N 1
ATOM 789 C CA . ALA A 1 102 ? 15.662 -15.203 3.740 1.00 93.12 102 ALA A CA 1
ATOM 790 C C . ALA A 1 102 ? 14.547 -16.264 3.841 1.00 93.12 102 ALA A C 1
ATOM 792 O O . ALA A 1 102 ? 14.398 -17.102 2.951 1.00 93.12 102 ALA A O 1
ATOM 793 N N . ASP A 1 103 ? 13.774 -16.243 4.931 1.00 95.81 103 ASP A N 1
ATOM 794 C CA . ASP A 1 103 ? 12.741 -17.248 5.213 1.00 95.81 103 ASP A CA 1
ATOM 795 C C . ASP A 1 103 ? 11.430 -16.972 4.447 1.00 95.81 103 ASP A C 1
ATOM 797 O O . ASP A 1 103 ? 10.673 -16.094 4.860 1.00 95.81 103 ASP A O 1
ATOM 801 N N . PRO A 1 104 ? 11.085 -17.730 3.386 1.00 95.00 104 PRO A N 1
ATOM 802 C CA . PRO A 1 104 ? 9.834 -17.530 2.645 1.00 95.00 104 PRO A CA 1
ATOM 803 C C . PRO A 1 104 ? 8.574 -17.810 3.483 1.00 95.00 104 PRO A C 1
ATOM 805 O O . PRO A 1 104 ? 7.466 -17.489 3.058 1.00 95.00 104 PRO A O 1
ATOM 808 N N . ASN A 1 105 ? 8.713 -18.398 4.672 1.00 96.56 105 ASN A N 1
ATOM 809 C CA . ASN A 1 105 ? 7.613 -18.639 5.594 1.00 96.56 105 ASN A CA 1
ATOM 810 C C . ASN A 1 105 ? 7.524 -17.576 6.700 1.00 96.56 105 ASN A C 1
ATOM 812 O O . ASN A 1 105 ? 6.792 -17.783 7.662 1.00 96.56 105 ASN A O 1
ATOM 816 N N . ALA A 1 106 ? 8.181 -16.415 6.557 1.00 97.44 106 ALA A N 1
ATOM 817 C CA . ALA A 1 106 ? 8.149 -15.330 7.545 1.00 97.44 106 ALA A CA 1
ATOM 818 C C . ALA A 1 106 ? 6.726 -14.956 8.000 1.00 97.44 106 ALA A C 1
ATOM 820 O O . ALA A 1 106 ? 6.506 -14.661 9.174 1.00 97.44 106 ALA A O 1
ATOM 821 N N . ARG A 1 107 ? 5.726 -15.037 7.112 1.00 97.81 107 ARG A N 1
ATOM 822 C CA . ARG A 1 107 ? 4.314 -14.825 7.471 1.00 97.81 107 ARG A CA 1
ATOM 823 C C . ARG A 1 107 ? 3.776 -15.765 8.550 1.00 97.81 107 ARG A C 1
ATOM 825 O O . ARG A 1 107 ? 2.810 -15.415 9.220 1.00 97.81 107 ARG A O 1
ATOM 832 N N . GLU A 1 108 ? 4.346 -16.955 8.736 1.00 97.88 108 GLU A N 1
ATOM 833 C CA . GLU A 1 108 ? 3.859 -17.951 9.700 1.00 97.88 108 GLU A CA 1
ATOM 834 C C . GLU A 1 108 ? 3.912 -17.460 11.151 1.00 97.88 108 GLU A C 1
ATOM 836 O O . GLU A 1 108 ? 3.086 -17.878 11.962 1.00 97.88 108 GLU A O 1
ATOM 841 N N . GLN A 1 109 ? 4.782 -16.494 11.462 1.00 98.06 109 GLN A N 1
ATOM 842 C CA . GLN A 1 109 ? 4.830 -15.852 12.780 1.00 98.06 109 GLN A CA 1
ATOM 843 C C . GLN A 1 109 ? 3.510 -15.150 13.164 1.00 98.06 109 GLN A C 1
ATOM 845 O O . GLN A 1 109 ? 3.257 -14.903 14.342 1.00 98.06 109 GLN A O 1
ATOM 850 N N . TYR A 1 110 ? 2.657 -14.845 12.180 1.00 98.25 110 TYR A N 1
ATOM 851 C CA . TYR A 1 110 ? 1.367 -14.181 12.366 1.00 98.25 110 TYR A CA 1
ATOM 852 C C . TYR A 1 110 ? 0.173 -15.147 12.336 1.00 98.25 110 TYR A C 1
ATOM 854 O O . TYR A 1 110 ? -0.976 -14.702 12.351 1.00 98.25 110 TYR A O 1
ATOM 862 N N . GLN A 1 111 ? 0.398 -16.464 12.276 1.00 97.19 111 GLN A N 1
ATOM 863 C CA . GLN A 1 111 ? -0.696 -17.439 12.282 1.00 97.19 111 GLN A CA 1
ATOM 864 C C . GLN A 1 111 ? -1.627 -17.241 13.491 1.00 97.19 111 GLN A C 1
ATOM 866 O O . GLN A 1 111 ? -1.191 -17.014 14.618 1.00 97.19 111 GLN A O 1
ATOM 871 N N . GLY A 1 112 ? -2.935 -17.336 13.244 1.00 97.88 112 GLY A N 1
ATOM 872 C CA . GLY A 1 112 ? -3.970 -17.148 14.266 1.00 97.88 112 GLY A CA 1
ATOM 873 C C . GLY A 1 112 ? -4.353 -15.689 14.536 1.00 97.88 112 GLY A C 1
ATOM 874 O O . GLY A 1 112 ? -5.311 -15.454 15.271 1.00 97.88 112 GLY A O 1
ATOM 875 N N . GLN A 1 113 ? -3.670 -14.714 13.930 1.00 98.50 113 GLN A N 1
ATOM 876 C CA . GLN A 1 113 ? -4.091 -13.317 13.993 1.00 98.50 113 GLN A CA 1
ATOM 877 C C . GLN A 1 113 ? -5.369 -13.085 13.166 1.00 98.50 113 GLN A C 1
ATOM 879 O O . GLN A 1 113 ? -5.485 -13.622 12.061 1.00 98.50 113 GLN A O 1
ATOM 884 N N . PRO A 1 114 ? -6.319 -12.253 13.637 1.00 98.38 114 PRO A N 1
ATOM 885 C CA . PRO A 1 114 ? -7.594 -12.033 12.946 1.00 98.38 114 PRO A CA 1
ATOM 886 C C . PRO A 1 114 ? -7.437 -11.360 11.572 1.00 98.38 114 PRO A C 1
ATOM 888 O O . PRO A 1 114 ? -8.289 -11.526 10.706 1.00 98.38 114 PRO A O 1
ATOM 891 N N . TRP A 1 115 ? -6.339 -10.634 11.358 1.00 98.56 115 TRP A N 1
ATOM 892 C CA . TRP A 1 115 ? -6.009 -9.928 10.117 1.00 98.56 115 TRP A CA 1
ATOM 893 C C . TRP A 1 115 ? -5.168 -10.765 9.137 1.00 98.56 115 TRP A C 1
ATOM 895 O O . TRP A 1 115 ? -4.894 -10.319 8.025 1.00 98.56 115 TRP A O 1
ATOM 905 N N . TYR A 1 116 ? -4.771 -11.990 9.509 1.00 98.75 116 TYR A N 1
ATOM 906 C CA . TYR A 1 116 ? -3.876 -12.832 8.705 1.00 98.75 116 TYR A CA 1
ATOM 907 C C . TYR A 1 116 ? -4.405 -13.072 7.288 1.00 98.75 116 TYR A C 1
ATOM 909 O O . TYR A 1 116 ? -3.665 -12.953 6.315 1.00 98.75 116 TYR A O 1
ATOM 917 N N . SER A 1 117 ? -5.693 -13.406 7.163 1.00 98.56 117 SER A N 1
ATOM 918 C CA . SER A 1 117 ? -6.310 -13.685 5.862 1.00 98.56 117 SER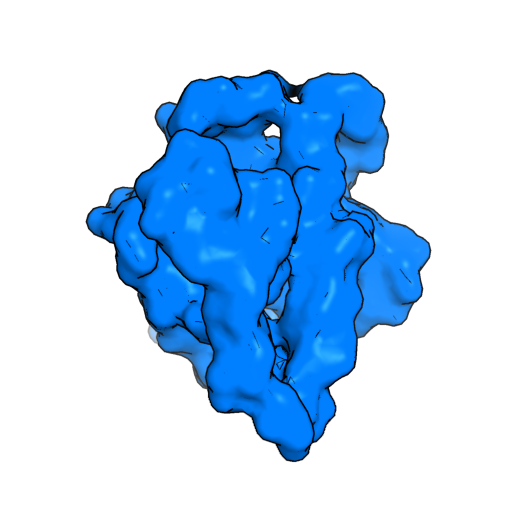 A CA 1
ATOM 919 C C . SER A 1 117 ? -6.324 -12.460 4.953 1.00 98.56 117 SER A C 1
ATOM 921 O O . SER A 1 117 ? -6.122 -12.612 3.754 1.00 98.56 117 SER A O 1
ATOM 923 N N . LEU A 1 118 ? -6.497 -11.261 5.519 1.00 98.75 118 LEU A N 1
ATOM 924 C CA . LEU A 1 118 ? -6.430 -10.011 4.768 1.00 98.75 118 LEU A CA 1
ATOM 925 C C . LEU A 1 118 ? -5.010 -9.760 4.247 1.00 98.75 118 LEU A C 1
ATOM 927 O O . LEU A 1 118 ? -4.839 -9.476 3.068 1.00 98.75 118 LEU A O 1
ATOM 931 N N . ALA A 1 119 ? -3.991 -9.920 5.097 1.00 98.75 119 ALA A N 1
ATOM 932 C CA . ALA A 1 119 ? -2.595 -9.752 4.691 1.00 98.75 119 ALA A CA 1
ATOM 933 C C . ALA A 1 119 ? -2.156 -10.789 3.646 1.00 98.75 119 ALA A C 1
ATOM 935 O O . ALA A 1 119 ? -1.463 -10.448 2.690 1.00 98.75 119 ALA A O 1
ATOM 936 N N . ALA A 1 120 ? -2.608 -12.039 3.782 1.00 98.56 120 ALA A N 1
ATOM 937 C CA . ALA A 1 120 ? -2.365 -13.080 2.789 1.00 98.56 120 ALA A CA 1
ATOM 938 C C . ALA A 1 120 ? -3.034 -12.762 1.451 1.00 98.56 120 ALA A C 1
ATOM 940 O O . ALA A 1 120 ? -2.379 -12.884 0.422 1.00 98.56 120 ALA A O 1
ATOM 941 N N . GLN A 1 121 ? -4.297 -12.327 1.463 1.00 98.62 121 GLN A N 1
ATOM 942 C CA . GLN A 1 121 ? -4.993 -11.918 0.246 1.00 98.62 121 GLN A CA 1
ATOM 943 C C . GLN A 1 121 ? -4.275 -10.748 -0.431 1.00 98.62 121 GLN A C 1
ATOM 945 O O . GLN A 1 121 ? -3.953 -10.834 -1.611 1.00 98.62 121 GLN A O 1
ATOM 950 N N . PHE A 1 122 ? -3.986 -9.687 0.326 1.00 98.81 122 PHE A N 1
ATOM 951 C CA . PHE A 1 122 ? -3.278 -8.512 -0.169 1.00 98.81 122 PHE A CA 1
ATOM 952 C C . PHE A 1 122 ? -1.962 -8.897 -0.862 1.00 98.81 122 PHE A C 1
ATOM 954 O O . PHE A 1 122 ? -1.748 -8.549 -2.024 1.00 98.81 122 PHE A O 1
ATOM 961 N N . ALA A 1 123 ? -1.119 -9.672 -0.172 1.00 98.44 123 ALA A N 1
ATOM 962 C CA . ALA A 1 123 ? 0.192 -10.066 -0.671 1.00 98.44 123 ALA A CA 1
ATOM 963 C C . ALA A 1 123 ? 0.114 -11.010 -1.883 1.00 98.44 123 ALA A C 1
ATOM 965 O O . ALA A 1 123 ? 0.801 -10.796 -2.881 1.00 98.44 123 ALA A O 1
ATOM 966 N N . ASP A 1 124 ? -0.714 -12.058 -1.798 1.00 98.12 124 ASP A N 1
ATOM 967 C CA . ASP A 1 124 ? -0.759 -13.136 -2.793 1.00 98.12 124 ASP A CA 1
ATOM 968 C C . ASP A 1 124 ? -1.562 -12.734 -4.050 1.00 98.12 124 ASP A C 1
ATOM 970 O O . ASP A 1 124 ? -1.251 -13.190 -5.154 1.00 98.12 124 ASP A O 1
ATOM 974 N N . GLU A 1 125 ? -2.591 -11.890 -3.914 1.00 98.31 125 GLU A N 1
ATOM 975 C CA . GLU A 1 125 ? -3.505 -11.558 -5.014 1.00 98.31 125 GLU A CA 1
ATOM 976 C C . GLU A 1 125 ? -3.245 -10.196 -5.657 1.00 98.31 125 GLU A C 1
ATOM 978 O O . GLU A 1 125 ? -3.574 -10.040 -6.838 1.00 98.31 125 GLU A O 1
ATOM 983 N N . TRP A 1 126 ? -2.682 -9.225 -4.931 1.00 98.56 126 TRP A N 1
ATOM 984 C CA . TRP A 1 126 ? -2.546 -7.849 -5.424 1.00 98.56 126 TRP A CA 1
ATOM 985 C C . TRP A 1 126 ? -1.088 -7.409 -5.492 1.00 98.56 126 TRP A C 1
ATOM 987 O O . TRP A 1 126 ? -0.576 -7.198 -6.587 1.00 98.56 126 TRP A O 1
ATOM 997 N N . ASP A 1 127 ? -0.411 -7.338 -4.351 1.00 98.56 127 ASP A N 1
ATOM 998 C CA . ASP A 1 127 ? 0.931 -6.766 -4.224 1.00 98.56 127 ASP A CA 1
ATOM 999 C C . ASP A 1 127 ? 1.968 -7.522 -5.077 1.00 98.56 127 ASP A C 1
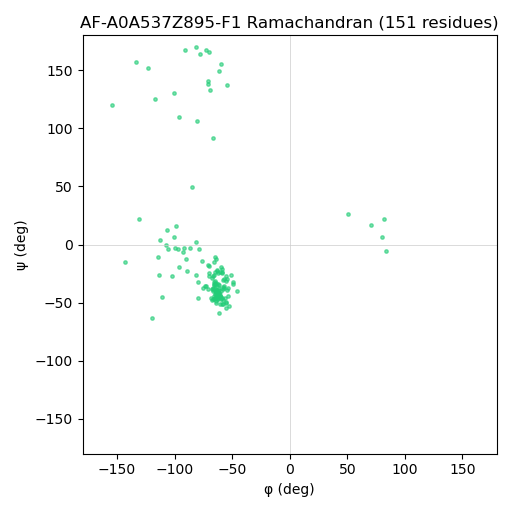ATOM 1001 O O . ASP A 1 127 ? 2.513 -6.982 -6.040 1.00 98.56 127 ASP A O 1
ATOM 1005 N N . GLN A 1 128 ? 2.151 -8.828 -4.858 1.00 96.88 128 GLN A N 1
ATOM 1006 C CA . GLN A 1 128 ? 3.126 -9.612 -5.627 1.00 96.88 128 GLN A CA 1
ATOM 1007 C C . GLN A 1 128 ? 2.871 -9.605 -7.152 1.00 96.88 128 GLN A C 1
ATOM 1009 O O . GLN A 1 128 ? 3.781 -9.869 -7.945 1.00 96.88 128 GLN A O 1
ATOM 1014 N N . ARG A 1 129 ? 1.631 -9.356 -7.585 1.00 96.44 129 ARG A N 1
ATOM 1015 C CA . ARG A 1 129 ? 1.228 -9.396 -9.001 1.00 96.44 129 ARG A CA 1
ATOM 1016 C C . ARG A 1 129 ? 1.372 -8.046 -9.705 1.00 96.44 129 ARG A C 1
ATOM 1018 O O . ARG A 1 129 ? 1.314 -8.011 -10.931 1.00 96.44 129 ARG A O 1
ATOM 1025 N N . ALA A 1 130 ? 1.586 -6.969 -8.959 1.00 97.75 130 ALA A N 1
ATOM 1026 C CA . ALA A 1 130 ? 1.596 -5.591 -9.434 1.00 97.75 130 ALA A CA 1
ATOM 1027 C C . ALA A 1 130 ? 2.958 -5.154 -10.014 1.00 97.75 130 ALA A C 1
ATOM 1029 O O . ALA A 1 130 ? 3.509 -4.123 -9.639 1.00 97.75 130 ALA A O 1
ATOM 1030 N N . PHE A 1 131 ? 3.532 -5.954 -10.915 1.00 96.75 131 PHE A N 1
ATOM 1031 C CA . PHE A 1 131 ? 4.804 -5.647 -11.589 1.00 96.75 131 PHE A CA 1
ATOM 1032 C C . PHE A 1 131 ? 4.725 -5.818 -13.114 1.00 96.75 131 PHE A C 1
ATOM 1034 O O . PHE A 1 131 ? 5.744 -6.039 -13.769 1.00 96.75 131 PHE A O 1
ATOM 1041 N N . ASP A 1 132 ? 3.521 -5.757 -13.682 1.00 97.50 132 ASP A N 1
ATOM 1042 C CA . ASP A 1 132 ? 3.271 -6.044 -15.096 1.00 97.50 132 ASP A CA 1
ATOM 1043 C C . ASP A 1 132 ? 3.248 -4.744 -15.925 1.00 97.50 132 ASP A C 1
ATOM 1045 O O . ASP A 1 132 ? 2.301 -3.968 -15.805 1.00 97.50 132 ASP A O 1
ATOM 1049 N N . PRO A 1 133 ? 4.244 -4.476 -16.790 1.00 96.38 133 PRO A N 1
ATOM 1050 C CA . PRO A 1 133 ? 4.297 -3.241 -17.574 1.00 96.38 133 PRO A CA 1
ATOM 1051 C C . PRO A 1 133 ? 3.162 -3.106 -18.603 1.00 96.38 133 PRO A C 1
ATOM 1053 O O . PRO A 1 133 ? 2.954 -2.010 -19.121 1.00 96.38 133 PRO A O 1
ATOM 1056 N N . GLU A 1 134 ? 2.438 -4.186 -18.913 1.00 97.50 134 GLU A N 1
ATOM 1057 C CA . GLU A 1 134 ? 1.322 -4.186 -19.865 1.00 97.50 134 GLU A CA 1
ATOM 1058 C C . GLU A 1 134 ? -0.054 -4.128 -19.180 1.00 97.50 134 GLU A C 1
ATOM 1060 O O . GLU A 1 134 ? -1.081 -4.056 -19.861 1.00 97.50 134 GLU A O 1
ATOM 1065 N N . TYR A 1 135 ? -0.107 -4.140 -17.843 1.00 98.06 135 TYR A N 1
ATOM 1066 C CA . TYR A 1 135 ? -1.375 -4.144 -17.123 1.00 98.06 135 TYR A CA 1
ATOM 1067 C C . TYR A 1 135 ? -2.120 -2.811 -17.261 1.00 98.06 135 TYR A C 1
ATOM 1069 O O . TYR A 1 135 ? -1.568 -1.732 -17.026 1.00 98.06 135 TYR A O 1
ATOM 1077 N N . ASP A 1 136 ? -3.416 -2.895 -17.574 1.00 98.12 136 ASP A N 1
ATOM 1078 C CA . ASP A 1 136 ? -4.330 -1.750 -17.610 1.00 98.12 136 ASP A CA 1
ATOM 1079 C C . ASP A 1 136 ? -4.524 -1.184 -16.195 1.00 98.12 136 ASP A C 1
ATOM 1081 O O . ASP A 1 136 ? -5.358 -1.659 -15.414 1.00 98.12 136 ASP A O 1
ATOM 1085 N N . THR A 1 137 ? -3.681 -0.207 -15.871 1.00 98.62 137 THR A N 1
ATOM 1086 C CA . THR A 1 137 ? -3.499 0.387 -14.546 1.00 98.62 137 THR A CA 1
ATOM 1087 C C . THR A 1 137 ? -4.247 1.712 -14.468 1.00 98.62 137 THR A C 1
ATOM 1089 O O . THR A 1 137 ? -4.081 2.571 -15.335 1.00 98.62 137 THR A O 1
ATOM 1092 N N . LEU A 1 138 ? -5.050 1.908 -13.420 1.00 98.75 138 LEU A N 1
ATOM 1093 C CA . LEU A 1 138 ? -5.728 3.186 -13.201 1.00 98.75 138 LEU A CA 1
ATOM 1094 C C . LEU A 1 138 ? -4.703 4.256 -12.786 1.00 98.75 138 LEU A C 1
ATOM 1096 O O . LEU A 1 138 ? -3.810 3.967 -11.987 1.00 98.75 138 LEU A O 1
ATOM 1100 N N . PRO A 1 139 ? -4.805 5.487 -13.310 1.00 98.69 139 PRO A N 1
ATOM 1101 C CA . PRO A 1 139 ? -3.821 6.528 -13.043 1.00 98.69 139 PRO A CA 1
ATOM 1102 C C . PRO A 1 139 ? -4.037 7.156 -11.655 1.00 98.69 139 PRO A C 1
ATOM 1104 O O . PRO A 1 139 ? -5.109 7.021 -11.063 1.00 98.69 139 PRO A O 1
ATOM 1107 N N . LEU A 1 140 ? -3.042 7.878 -11.128 1.00 98.81 140 LEU A N 1
ATOM 1108 C CA . LEU A 1 140 ? -3.119 8.474 -9.785 1.00 98.81 140 LEU A CA 1
ATOM 1109 C C . LEU A 1 140 ? -4.331 9.408 -9.624 1.00 98.81 140 LEU A C 1
ATOM 1111 O O . LEU A 1 140 ? -4.969 9.401 -8.572 1.00 98.81 140 LEU A O 1
ATOM 1115 N N . GLU A 1 141 ? -4.693 10.141 -10.679 1.00 98.69 141 GLU A N 1
ATOM 1116 C CA . GLU A 1 141 ? -5.843 11.052 -10.748 1.00 98.69 141 GLU A CA 1
ATOM 1117 C C . GLU A 1 141 ? -7.167 10.366 -10.386 1.00 98.69 141 GLU A C 1
ATOM 1119 O O . GLU A 1 141 ? -8.052 11.001 -9.812 1.00 98.69 141 GLU A O 1
ATOM 1124 N N . HIS A 1 142 ? -7.296 9.065 -10.674 1.00 98.81 142 HIS A N 1
ATOM 1125 C CA . HIS A 1 142 ? -8.467 8.265 -10.303 1.00 98.81 142 HIS A CA 1
ATOM 1126 C C . HIS A 1 142 ? -8.612 8.122 -8.781 1.00 98.81 142 HIS A C 1
ATOM 1128 O O . HIS A 1 142 ? -9.726 8.107 -8.256 1.00 98.81 142 HIS A O 1
ATOM 1134 N N . PHE A 1 143 ? -7.491 8.058 -8.059 1.00 98.81 143 PHE A N 1
ATOM 1135 C CA . PHE A 1 143 ? -7.461 7.817 -6.617 1.00 98.81 143 PHE A CA 1
ATOM 1136 C C . PHE A 1 143 ? -7.371 9.097 -5.780 1.00 98.81 143 PHE A C 1
ATOM 1138 O O . PHE A 1 143 ? -7.724 9.067 -4.600 1.00 98.81 143 PHE A O 1
ATOM 1145 N N . GLU A 1 144 ? -6.938 10.233 -6.344 1.00 98.50 144 GLU A N 1
ATOM 1146 C CA . GLU A 1 144 ? -6.623 11.422 -5.538 1.00 98.50 144 GLU A CA 1
ATOM 1147 C C . GLU A 1 144 ? -7.795 11.921 -4.680 1.00 98.50 144 GLU A C 1
ATOM 1149 O O . GLU A 1 144 ? -7.595 12.363 -3.548 1.00 98.50 144 GLU A O 1
ATOM 1154 N N . GLY A 1 145 ? -9.027 11.852 -5.198 1.00 98.19 145 GLY A N 1
ATOM 1155 C CA . GLY A 1 145 ? -10.221 12.240 -4.443 1.00 98.19 145 GLY A CA 1
ATOM 1156 C C . GLY A 1 145 ? -10.416 11.391 -3.182 1.00 98.19 145 GLY A C 1
ATOM 1157 O O . GLY A 1 145 ? -10.693 11.932 -2.112 1.00 98.19 145 GLY A O 1
ATOM 1158 N N . ARG A 1 146 ? -10.190 10.077 -3.290 1.00 98.19 146 ARG A N 1
ATOM 1159 C CA . ARG A 1 146 ? -10.316 9.126 -2.176 1.00 98.19 146 ARG A CA 1
ATOM 1160 C C . ARG A 1 146 ? -9.168 9.270 -1.178 1.00 98.19 146 ARG A C 1
ATOM 1162 O O . ARG A 1 146 ? -9.407 9.208 0.023 1.00 98.19 146 ARG A O 1
ATOM 1169 N N . VAL A 1 147 ? -7.952 9.568 -1.652 1.00 98.44 147 VAL A N 1
ATOM 1170 C CA . VAL A 1 147 ? -6.819 9.926 -0.776 1.00 98.44 147 VAL A CA 1
ATOM 1171 C C . VAL A 1 147 ? -7.166 11.159 0.057 1.00 98.44 147 VAL A C 1
ATOM 1173 O O . VAL A 1 147 ? -7.062 11.129 1.281 1.00 98.44 147 VAL A O 1
ATOM 1176 N N . ARG A 1 148 ? -7.641 12.238 -0.576 1.00 97.75 148 ARG A N 1
ATOM 1177 C CA . ARG A 1 148 ? -8.030 13.463 0.142 1.00 97.75 148 ARG A CA 1
ATOM 1178 C C . ARG A 1 148 ? -9.131 13.212 1.165 1.00 97.75 148 ARG A C 1
ATOM 1180 O O . ARG A 1 148 ? -9.056 13.754 2.262 1.00 97.75 148 ARG A O 1
AT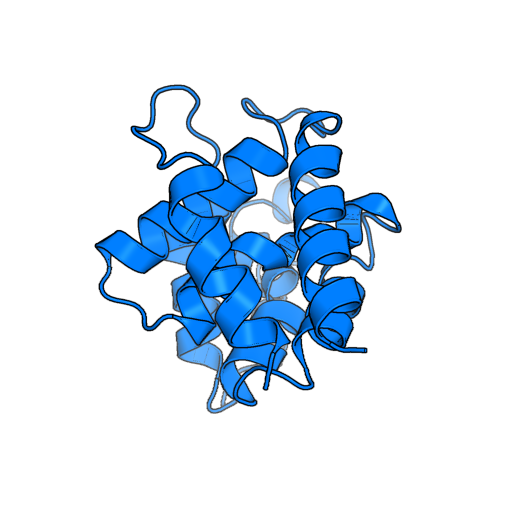OM 1187 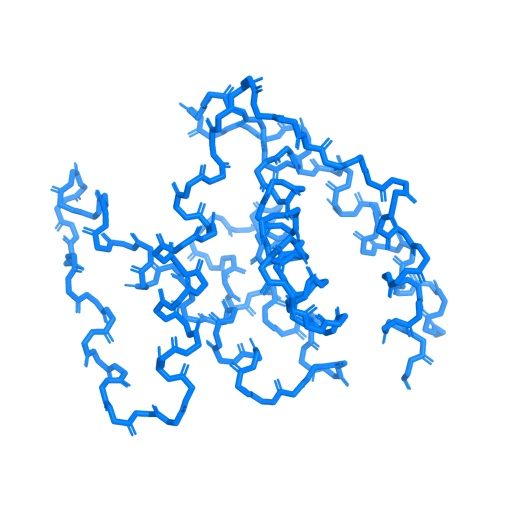N N . GLN A 1 149 ? -10.116 12.382 0.826 1.00 96.75 149 GLN A N 1
ATOM 1188 C CA . GLN A 1 149 ? -11.193 12.021 1.741 1.00 96.75 149 GLN A CA 1
ATOM 1189 C C . GLN A 1 149 ? -10.673 11.244 2.957 1.00 96.75 149 GLN A C 1
ATOM 1191 O O . GLN A 1 149 ? -10.960 11.646 4.084 1.00 96.75 149 GLN A O 1
ATOM 1196 N N . LEU A 1 150 ? -9.875 10.192 2.750 1.00 96.44 150 LEU A N 1
ATOM 1197 C CA . LEU A 1 150 ? -9.352 9.353 3.833 1.00 96.44 150 LEU A CA 1
ATOM 1198 C C . LEU A 1 150 ? -8.506 10.157 4.832 1.00 96.44 150 LEU A C 1
ATOM 1200 O O . LEU A 1 150 ? -8.692 10.047 6.038 1.00 96.44 150 LEU A O 1
ATOM 1204 N N . PHE A 1 151 ? -7.619 11.018 4.330 1.00 94.69 151 PHE A N 1
ATOM 1205 C CA . PHE A 1 151 ? -6.714 11.826 5.156 1.00 94.69 151 PHE A CA 1
ATOM 1206 C C . PHE A 1 151 ? -7.361 13.099 5.735 1.00 94.69 151 PHE A C 1
ATOM 1208 O O . PHE A 1 151 ? -6.678 13.877 6.404 1.00 94.69 151 PHE A O 1
ATOM 1215 N N . SER A 1 152 ? -8.655 13.329 5.478 1.00 88.12 152 SER A N 1
ATOM 1216 C CA . SER A 1 152 ? -9.443 14.437 6.048 1.00 88.12 152 SER A CA 1
ATOM 1217 C C . SER A 1 152 ? -10.276 14.058 7.279 1.00 88.12 152 SER A C 1
ATOM 1219 O O . SER A 1 152 ? -10.924 14.931 7.855 1.00 88.12 152 SER A O 1
ATOM 1221 N N . LEU A 1 153 ? -10.266 12.775 7.660 1.00 67.56 153 LEU A N 1
ATOM 1222 C CA . LEU A 1 153 ? -10.860 12.249 8.894 1.00 67.56 153 LEU A CA 1
ATOM 1223 C C . LEU A 1 153 ? -9.963 12.580 10.093 1.00 67.56 153 LEU A C 1
ATOM 1225 O O . LEU A 1 153 ? -10.487 13.096 11.106 1.00 67.56 153 LEU A O 1
#

Foldseek 3Di:
DLLVLLVVLVVLLVVQQVACPPFLHGPSLLLQQLLVQCVVVVHDLLLSVLSSQLQSLVVPPPVQRLVVSLVSSVVQHDPLSSVLSNCLCLLLLLVPVVVVVHDSNSLVVCPPPPSSVVSNCSNVRGNNVSRDPPDPGDDVVVSSVSSSVSSVD

pLDDT: mean 96.65, std 4.61, range [67.56, 98.94]

Mean predicted aligned error: 2.53 Å